Protein AF-A0AAV2JR61-F1 (afdb_monomer)

Sequence (163 aa):
MVVAVPLLNVYHDKQEVTSNFLGAMWLISITFLSIGYGDMVPHTYCGKGVCLLTGIMGAGCTALVVAVVARKLELTKAEKHVHNFMMDTQLCKRVKNTAANVLRETWLIYKHTKLVKKIDHAKVRKHQRKFLQAIHQLRSVKMEQRKLNDQANTLVDLAKVNR

Nearest PDB structures (foldseek):
  6cnn-assembly1_A  TM=8.689E-01  e=1.753E-10  Homo sapiens
  4j9y-assembly1_B  TM=9.094E-01  e=8.137E-08  Rattus norvegicus
  6czq-assembly1_B  TM=7.720E-01  e=1.632E-08  Rattus norvegicus
  5wbx-assembly1_B  TM=7.627E-01  e=1.632E-08  Homo sapiens
  4j9z-assembly1_B-2  TM=7.600E-01  e=2.582E-08  Rattus norvegicus

Secondary structure (DSSP, 8-state):
--SHHHHHHHHHHHHHHHHHHHHHHHHHHHHHTT----SS---SHHHHHHHHHHHHHHHHHHHHHHHHHHHHHS--HHHHHHHHHHHHHHHHHHHHHHHHHHHHHHHHHHHHHHSSSS--HHHHHHHHHHHHHHHHHHHHHHHHHHHHHHHHHHHHHHHHHT-

Radius of gyration: 35.96 Å; Cα contacts (8 Å, |Δi|>4): 63; chains: 1; bounding box: 64×69×100 Å

pLDDT: mean 80.26, std 12.27, range [42.25, 93.88]

Mean predicted aligned error: 13.97 Å

Foldseek 3Di:
DPVVVVVCVVVVVVVVVVVVVVVLVVLLVCLLCVNCPVPDDDPDPVSVVSSVVSNVVSVVVVVVVVVVVVVPVVDDVVRVVVVLVVVVVVLVVQLVVLVVQLVVLVVQLCCQPPVDPDHDPVSNVVSVVSNVVSVVSNVVSVVVVVVSVVVVVVVVVVVVVVD

Structure (mmCIF, N/CA/C/O backbone):
data_AF-A0AAV2JR61-F1
#
_entry.id   AF-A0AAV2JR61-F1
#
loop_
_atom_site.group_PDB
_atom_site.id
_atom_site.type_symbol
_atom_site.label_atom_id
_atom_site.label_alt_id
_atom_site.label_comp_id
_atom_site.label_asym_id
_atom_site.label_entity_id
_atom_site.label_seq_id
_atom_site.pdbx_PDB_ins_code
_atom_site.Cartn_x
_atom_site.Cartn_y
_atom_site.Cartn_z
_atom_site.occupancy
_atom_site.B_iso_or_equiv
_atom_site.auth_seq_id
_atom_site.auth_comp_id
_atom_site.auth_asym_id
_atom_site.auth_atom_id
_atom_site.pdbx_PDB_model_num
ATOM 1 N N . MET A 1 1 ? 36.387 -41.271 -51.126 1.00 42.25 1 MET A N 1
ATOM 2 C CA . MET A 1 1 ? 36.521 -40.423 -49.917 1.00 42.25 1 MET A CA 1
ATOM 3 C C . MET A 1 1 ? 36.672 -38.915 -50.191 1.00 42.25 1 MET A C 1
ATOM 5 O O . MET A 1 1 ? 36.751 -38.172 -49.229 1.00 42.25 1 MET A O 1
ATOM 9 N N . VAL A 1 2 ? 36.643 -38.422 -51.443 1.00 43.62 2 VAL A N 1
ATOM 10 C CA . VAL A 1 2 ? 36.913 -36.990 -51.752 1.00 43.62 2 VAL A CA 1
ATOM 11 C C . VAL A 1 2 ? 35.641 -36.143 -51.996 1.00 43.62 2 VAL A C 1
ATOM 13 O O . VAL A 1 2 ? 35.708 -34.923 -52.017 1.00 43.62 2 VAL A O 1
ATOM 16 N N . VAL A 1 3 ? 34.450 -36.751 -52.085 1.00 43.56 3 VAL A N 1
ATOM 17 C CA . VAL A 1 3 ? 33.181 -36.028 -52.365 1.00 43.56 3 VAL A CA 1
ATOM 18 C C . VAL A 1 3 ? 32.389 -35.661 -51.090 1.00 43.56 3 VAL A C 1
ATOM 20 O O . VAL A 1 3 ? 31.434 -34.897 -51.150 1.00 43.56 3 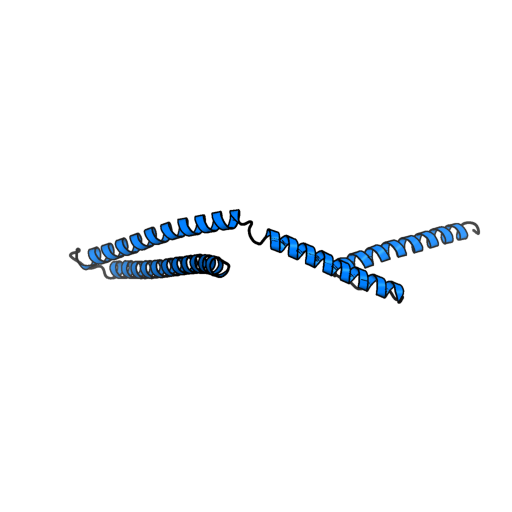VAL A O 1
ATOM 23 N N . ALA A 1 4 ? 32.799 -36.145 -49.909 1.00 48.53 4 ALA A N 1
ATOM 24 C CA . ALA A 1 4 ? 32.117 -35.852 -48.636 1.00 48.53 4 ALA A CA 1
ATOM 25 C C . ALA A 1 4 ? 32.578 -34.537 -47.968 1.00 48.53 4 ALA A C 1
ATOM 27 O O . ALA A 1 4 ? 31.842 -33.956 -47.175 1.00 48.53 4 ALA A O 1
ATOM 28 N N . VAL A 1 5 ? 33.775 -34.048 -48.307 1.00 51.66 5 VAL A N 1
ATOM 29 C CA . VAL A 1 5 ? 34.384 -32.846 -47.707 1.00 51.66 5 VAL A CA 1
ATOM 30 C C . VAL A 1 5 ? 33.695 -31.532 -48.135 1.00 51.66 5 VAL A C 1
ATOM 32 O O . VAL A 1 5 ? 33.464 -30.692 -47.268 1.00 51.66 5 VAL A O 1
ATOM 35 N N . PRO A 1 6 ? 33.278 -31.331 -49.406 1.00 55.50 6 PRO A N 1
ATOM 36 C CA . PRO A 1 6 ? 32.616 -30.087 -49.818 1.00 55.50 6 PRO A CA 1
ATOM 37 C C . PRO A 1 6 ? 31.212 -29.928 -49.223 1.00 55.50 6 PRO A C 1
ATOM 39 O O . PRO A 1 6 ? 30.819 -28.824 -48.859 1.00 55.50 6 PRO A O 1
ATOM 42 N N . LEU A 1 7 ? 30.461 -31.029 -49.090 1.00 55.72 7 LEU A N 1
ATOM 43 C CA . LEU A 1 7 ? 29.137 -31.015 -48.463 1.00 55.72 7 LEU A CA 1
ATOM 44 C C . LEU A 1 7 ? 29.245 -30.732 -46.965 1.00 55.72 7 LEU A C 1
ATOM 46 O O . LEU A 1 7 ? 28.483 -29.916 -46.460 1.00 55.72 7 LEU A O 1
ATOM 50 N N . LEU A 1 8 ? 30.222 -31.328 -46.272 1.00 55.34 8 LEU A N 1
ATOM 51 C CA . LEU A 1 8 ? 30.459 -31.025 -44.863 1.00 55.34 8 LEU A CA 1
ATOM 52 C C . LEU A 1 8 ? 30.823 -29.547 -44.670 1.00 55.34 8 LEU A C 1
ATOM 54 O O . LEU A 1 8 ? 30.218 -28.915 -43.820 1.00 55.34 8 LEU A O 1
ATOM 58 N N . ASN A 1 9 ? 31.700 -28.967 -45.501 1.00 53.69 9 ASN A N 1
ATOM 59 C CA . ASN A 1 9 ? 32.036 -27.538 -45.422 1.00 53.69 9 ASN A CA 1
ATOM 60 C C . ASN A 1 9 ? 30.826 -26.623 -45.662 1.00 53.69 9 ASN A C 1
ATOM 62 O O . ASN A 1 9 ? 30.656 -25.656 -44.936 1.00 53.69 9 ASN A O 1
ATOM 66 N N . VAL A 1 10 ? 29.959 -26.927 -46.635 1.00 58.06 10 VAL A N 1
ATOM 67 C CA . VAL A 1 10 ? 28.761 -26.110 -46.913 1.00 58.06 10 VAL A CA 1
ATOM 68 C C . VAL A 1 10 ? 27.698 -26.252 -45.816 1.00 58.06 10 VAL A C 1
ATOM 70 O O . VAL A 1 10 ? 27.011 -25.282 -45.496 1.00 58.06 10 VAL A O 1
ATOM 73 N N . TYR A 1 11 ? 27.542 -27.439 -45.220 1.00 54.59 11 TYR A N 1
ATOM 74 C CA . TYR A 1 11 ? 26.653 -27.633 -44.068 1.00 54.59 11 TYR A CA 1
ATOM 75 C C . TYR A 1 11 ? 27.218 -26.991 -42.792 1.00 54.59 11 TYR A C 1
ATOM 77 O O . TYR A 1 11 ? 26.455 -26.369 -42.058 1.00 54.59 11 TYR A O 1
ATOM 85 N N . HIS A 1 12 ? 28.531 -27.083 -42.557 1.00 58.09 12 HIS A N 1
ATOM 86 C CA . HIS A 1 12 ? 29.213 -26.451 -41.423 1.00 58.09 12 HIS A CA 1
ATOM 87 C C . HIS A 1 12 ? 29.120 -24.922 -41.509 1.00 58.09 12 HIS A C 1
ATOM 89 O O . HIS A 1 12 ? 28.749 -24.282 -40.533 1.00 58.09 12 HIS A O 1
ATOM 95 N N . ASP A 1 13 ? 29.318 -24.350 -42.700 1.00 58.47 13 ASP A N 1
ATOM 96 C CA . ASP A 1 13 ? 29.198 -22.910 -42.957 1.00 58.47 13 ASP A CA 1
ATOM 97 C C . ASP A 1 13 ? 27.754 -22.410 -42.747 1.00 58.47 13 ASP A C 1
ATOM 99 O O . ASP A 1 13 ? 27.509 -21.425 -42.050 1.00 58.47 13 ASP A O 1
ATOM 103 N N . LYS A 1 14 ? 26.742 -23.154 -43.226 1.00 56.47 14 LYS A N 1
ATOM 104 C CA . LYS A 1 14 ? 25.326 -22.825 -42.959 1.00 56.47 14 LYS A CA 1
ATOM 105 C C . LYS A 1 14 ? 24.946 -22.954 -41.483 1.00 56.47 14 LYS A C 1
ATOM 107 O O . LYS A 1 14 ? 24.125 -22.171 -40.994 1.00 56.47 14 LYS A O 1
ATOM 112 N N . GLN A 1 15 ? 25.505 -23.934 -40.780 1.00 59.00 15 GLN A N 1
ATOM 113 C CA . GLN A 1 15 ? 25.235 -24.166 -39.364 1.00 59.00 15 GLN A CA 1
ATOM 114 C C . GLN A 1 15 ? 25.909 -23.107 -38.482 1.00 59.00 15 GLN A C 1
ATOM 116 O O . GLN A 1 15 ? 25.273 -22.616 -37.550 1.00 59.00 15 GLN A O 1
ATOM 121 N N . GLU A 1 16 ? 27.121 -22.668 -38.823 1.00 60.91 16 GLU A N 1
ATOM 122 C CA . GLU A 1 16 ? 27.801 -21.536 -38.182 1.00 60.91 16 GLU A CA 1
ATOM 123 C C . GLU A 1 16 ? 27.036 -20.224 -38.388 1.00 60.91 16 GLU A C 1
ATOM 125 O O . GLU A 1 16 ? 26.767 -19.510 -37.421 1.00 60.91 16 GLU A O 1
ATOM 130 N N . VAL A 1 17 ? 26.586 -19.929 -39.613 1.00 61.50 17 VAL A N 1
ATOM 131 C CA . VAL A 1 17 ? 25.793 -18.720 -39.905 1.00 61.50 17 VAL A CA 1
ATOM 132 C C . VAL A 1 17 ? 24.461 -18.722 -39.143 1.00 61.50 17 VAL A C 1
ATOM 134 O O . VAL A 1 17 ? 24.078 -17.708 -38.555 1.00 61.50 17 VAL A O 1
ATOM 137 N N . THR A 1 18 ? 23.772 -19.866 -39.092 1.00 63.50 18 THR A N 1
ATOM 138 C CA . THR A 1 18 ? 22.499 -20.004 -38.363 1.00 63.50 18 THR A CA 1
ATOM 139 C C . THR A 1 18 ? 22.703 -19.889 -36.848 1.00 63.50 18 THR A C 1
ATOM 141 O O . THR A 1 18 ? 21.927 -19.214 -36.172 1.00 63.50 18 THR A O 1
ATOM 144 N N . SER A 1 19 ? 23.776 -20.482 -36.315 1.00 68.56 19 SER A N 1
ATOM 145 C CA . SER A 1 19 ? 24.153 -20.388 -34.899 1.00 68.56 19 SER A CA 1
ATOM 146 C C . SER A 1 19 ? 24.511 -18.954 -34.495 1.00 68.56 19 SER A C 1
ATOM 148 O O . SER A 1 19 ? 24.098 -18.490 -33.435 1.00 68.56 19 SER A O 1
ATOM 150 N N . ASN A 1 20 ? 25.212 -18.216 -35.359 1.00 74.25 20 ASN A N 1
ATOM 151 C CA . ASN A 1 20 ? 25.571 -16.818 -35.121 1.00 74.25 20 ASN A CA 1
ATOM 152 C C . ASN A 1 20 ? 24.341 -15.894 -35.117 1.00 74.25 20 ASN A C 1
ATOM 154 O O . ASN A 1 20 ? 24.242 -15.002 -34.274 1.00 74.25 20 ASN A O 1
ATOM 158 N N . PHE A 1 21 ? 23.372 -16.120 -36.012 1.00 77.69 21 PHE A N 1
ATOM 159 C CA . PHE A 1 21 ? 22.120 -15.356 -36.042 1.00 77.69 21 PHE A CA 1
ATOM 160 C C . PHE A 1 21 ? 21.218 -15.660 -34.834 1.00 77.69 21 PHE A C 1
ATOM 162 O O . PHE A 1 21 ? 20.710 -14.738 -34.194 1.00 77.69 21 PHE A O 1
ATOM 169 N N . LEU A 1 22 ? 21.058 -16.939 -34.477 1.00 81.19 22 LEU A N 1
ATOM 170 C CA . LEU A 1 22 ? 20.316 -17.357 -33.280 1.00 81.19 22 LEU A CA 1
ATOM 171 C C . LEU A 1 22 ? 20.968 -16.823 -31.996 1.00 81.19 22 LEU A C 1
ATOM 173 O O . LEU A 1 22 ? 20.262 -16.329 -31.1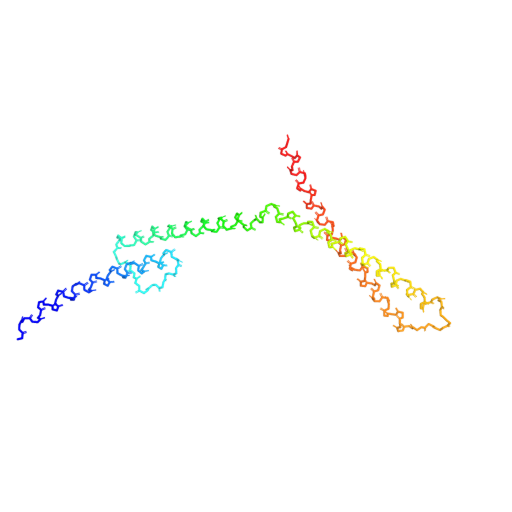19 1.00 81.19 22 LEU A O 1
ATOM 177 N N . GLY A 1 23 ? 22.302 -16.845 -31.913 1.00 80.56 23 GLY A N 1
ATOM 178 C CA . GLY A 1 23 ? 23.064 -16.259 -30.809 1.00 80.56 23 GLY A CA 1
ATOM 179 C C . GLY A 1 23 ? 22.897 -14.741 -30.709 1.00 80.56 23 GLY A C 1
ATOM 180 O O . GLY A 1 23 ? 22.733 -14.207 -29.615 1.00 80.56 23 GLY A O 1
ATOM 181 N N . ALA A 1 24 ? 22.837 -14.034 -31.842 1.00 80.38 24 ALA A N 1
ATOM 182 C CA . ALA A 1 24 ? 22.547 -12.601 -31.862 1.00 80.38 24 ALA A CA 1
ATOM 183 C C . ALA A 1 24 ? 21.109 -12.289 -31.403 1.00 80.38 24 ALA A C 1
ATOM 185 O O . ALA A 1 24 ? 20.911 -11.370 -30.611 1.00 80.38 24 ALA A O 1
ATOM 186 N N . MET A 1 25 ? 20.108 -13.065 -31.838 1.00 82.12 25 MET A N 1
ATOM 187 C CA . MET A 1 25 ? 18.724 -12.914 -31.362 1.00 82.12 25 MET A CA 1
ATOM 188 C C . MET A 1 25 ? 18.593 -13.206 -29.861 1.00 82.12 25 MET A C 1
ATOM 190 O O . MET A 1 25 ? 17.883 -12.485 -29.154 1.00 82.12 25 MET A O 1
ATOM 194 N N . TRP A 1 26 ? 19.307 -14.221 -29.363 1.00 84.56 26 TRP A N 1
ATOM 195 C CA . TRP A 1 26 ? 19.398 -14.536 -27.937 1.00 84.56 26 TRP A CA 1
ATOM 196 C C . TRP A 1 26 ? 20.006 -13.371 -27.148 1.00 84.56 26 TRP A C 1
ATOM 198 O O . TRP A 1 26 ? 19.373 -12.865 -26.220 1.00 84.56 26 TRP A O 1
ATOM 208 N N . LEU A 1 27 ? 21.168 -12.870 -27.583 1.00 82.06 27 LEU A N 1
ATOM 209 C CA . LEU A 1 27 ? 21.871 -11.737 -26.976 1.00 82.06 27 LEU A CA 1
ATOM 210 C C . LEU A 1 27 ? 21.002 -10.466 -26.925 1.00 82.06 27 LEU A C 1
ATOM 212 O O . LEU A 1 27 ? 20.932 -9.794 -25.894 1.00 82.06 27 LEU A O 1
ATOM 216 N N . ILE A 1 28 ? 20.310 -10.139 -28.019 1.00 84.44 28 ILE A N 1
ATOM 217 C CA . ILE A 1 28 ? 19.398 -8.986 -28.099 1.00 84.44 28 ILE A CA 1
ATOM 218 C C . ILE A 1 28 ? 18.222 -9.164 -27.130 1.00 84.44 28 ILE A C 1
ATOM 220 O O . ILE A 1 28 ? 17.873 -8.218 -26.427 1.00 84.44 28 ILE A O 1
ATOM 224 N N . SER A 1 29 ? 17.653 -10.368 -27.026 1.00 82.44 29 SER A N 1
ATOM 225 C CA . SER A 1 29 ? 16.522 -10.654 -26.131 1.00 82.44 29 SER A CA 1
ATOM 226 C C . SER A 1 29 ? 16.899 -10.522 -24.650 1.00 82.44 29 SER A C 1
ATOM 228 O O . SER A 1 29 ? 16.191 -9.855 -23.894 1.00 82.44 29 SER A O 1
ATOM 230 N N . ILE A 1 30 ? 18.040 -11.085 -24.226 1.00 84.75 30 ILE A N 1
ATOM 231 C CA . ILE A 1 30 ? 18.513 -10.980 -22.830 1.00 84.75 30 ILE A CA 1
ATOM 232 C C . ILE A 1 30 ? 18.937 -9.553 -22.461 1.00 84.75 30 ILE A C 1
ATOM 234 O O . ILE A 1 30 ? 18.791 -9.149 -21.307 1.00 84.75 30 ILE A O 1
ATOM 238 N N . THR A 1 31 ? 19.435 -8.787 -23.437 1.00 84.81 31 THR A N 1
ATOM 239 C CA . THR A 1 31 ? 19.821 -7.379 -23.263 1.00 84.81 31 THR A CA 1
ATOM 240 C C . THR A 1 31 ? 18.588 -6.482 -23.189 1.00 84.81 31 THR A C 1
ATOM 242 O O . THR A 1 31 ? 18.516 -5.611 -22.327 1.00 84.81 31 THR A O 1
ATOM 245 N N . PHE A 1 32 ? 17.581 -6.728 -24.032 1.00 84.12 32 PHE A N 1
ATOM 246 C CA . PHE A 1 32 ? 16.297 -6.028 -23.989 1.00 84.12 32 PHE A CA 1
ATOM 247 C C . PHE A 1 32 ? 15.569 -6.254 -22.656 1.00 84.12 32 PHE A C 1
ATOM 249 O O . PHE A 1 32 ? 15.006 -5.320 -22.089 1.00 84.12 32 PHE A O 1
ATOM 256 N N . LEU A 1 33 ? 15.639 -7.475 -22.117 1.00 83.62 33 LEU A N 1
ATOM 257 C CA . LEU A 1 33 ? 15.061 -7.832 -20.820 1.00 83.62 33 LEU A CA 1
ATOM 258 C C . LEU A 1 33 ? 15.936 -7.403 -19.622 1.00 83.62 33 LEU A C 1
ATOM 260 O O . LEU A 1 33 ? 15.554 -7.623 -18.477 1.00 83.62 33 LEU A O 1
ATOM 264 N N . SER A 1 34 ? 17.092 -6.771 -19.869 1.00 84.88 34 SER A N 1
ATOM 265 C CA . SER A 1 34 ? 18.077 -6.363 -18.853 1.00 84.88 34 SER A CA 1
ATOM 266 C C . SER A 1 34 ? 18.557 -7.502 -17.928 1.00 84.88 34 SER A C 1
ATOM 268 O O . SER A 1 34 ? 18.878 -7.246 -16.771 1.00 84.88 34 SER A O 1
ATOM 270 N N . ILE A 1 35 ? 18.611 -8.757 -18.406 1.00 88.44 35 ILE A N 1
ATOM 271 C CA . ILE A 1 35 ? 19.104 -9.908 -17.617 1.00 88.44 35 ILE A CA 1
ATOM 272 C C . ILE A 1 35 ? 20.633 -9.998 -17.674 1.00 88.44 35 ILE A C 1
ATOM 274 O O . ILE A 1 35 ? 21.285 -10.045 -16.637 1.00 88.44 35 ILE A O 1
ATOM 278 N N . GLY A 1 36 ? 21.194 -10.036 -18.890 1.00 82.12 36 GLY A N 1
ATOM 279 C CA . GLY A 1 36 ? 22.642 -10.038 -19.132 1.00 82.12 36 GLY A CA 1
ATOM 280 C C . GLY A 1 36 ? 23.421 -11.201 -18.496 1.00 82.12 36 GLY A C 1
ATOM 281 O O . GLY A 1 36 ? 24.297 -10.957 -17.674 1.00 82.12 36 GLY A O 1
ATOM 282 N N . TYR A 1 37 ? 23.159 -12.451 -18.901 1.00 81.25 37 TYR A N 1
ATOM 283 C CA . TYR A 1 37 ? 23.879 -13.633 -18.387 1.00 81.25 37 TYR A CA 1
ATOM 284 C C . TYR A 1 37 ? 25.399 -13.609 -18.635 1.00 81.25 37 TYR A C 1
ATOM 286 O O . TYR A 1 37 ? 26.152 -14.166 -17.840 1.00 81.25 37 TYR A O 1
ATOM 294 N N . GLY A 1 38 ? 25.852 -12.958 -19.713 1.00 77.12 38 GLY A N 1
ATOM 295 C CA . GLY A 1 38 ? 27.277 -12.823 -20.043 1.00 77.12 38 GLY A CA 1
ATOM 296 C C . GLY A 1 38 ? 27.903 -14.057 -20.709 1.00 77.12 38 GLY A C 1
ATOM 297 O O . GLY A 1 38 ? 29.120 -14.126 -20.836 1.00 77.12 38 GLY A O 1
ATOM 298 N N . ASP A 1 39 ? 27.080 -15.007 -21.149 1.00 73.50 39 ASP A N 1
ATOM 299 C CA . ASP A 1 39 ? 27.440 -16.216 -21.899 1.00 73.50 39 ASP A CA 1
ATOM 300 C C . ASP A 1 39 ? 27.923 -15.919 -23.331 1.00 73.50 39 ASP A C 1
ATOM 302 O O . ASP A 1 39 ? 28.794 -16.610 -23.856 1.00 73.50 39 ASP A O 1
ATOM 306 N N . MET A 1 40 ? 27.406 -14.852 -23.944 1.00 65.56 40 MET A N 1
ATOM 307 C CA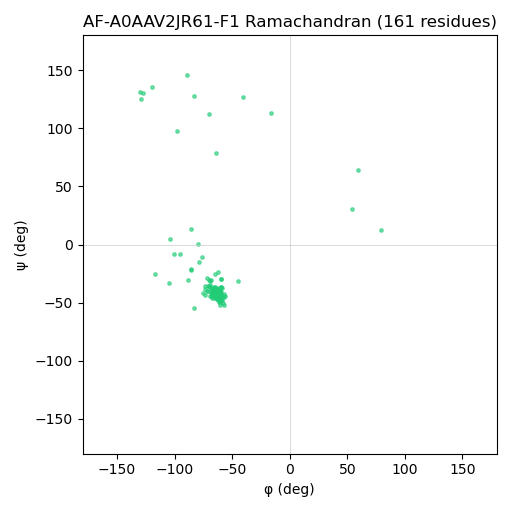 . MET A 1 40 ? 27.869 -14.310 -25.224 1.00 65.56 40 MET A CA 1
ATOM 308 C C . MET A 1 40 ? 28.101 -12.800 -25.104 1.00 65.56 40 MET A C 1
ATOM 310 O O . MET A 1 40 ? 27.235 -12.068 -24.629 1.00 65.56 40 MET A O 1
ATOM 314 N N . VAL A 1 41 ? 29.260 -12.311 -25.559 1.00 72.31 41 VAL A N 1
ATOM 315 C CA . VAL A 1 41 ? 29.626 -10.883 -25.507 1.00 72.31 41 VAL A CA 1
ATOM 316 C C . VAL A 1 41 ? 30.050 -10.406 -26.899 1.00 72.31 41 VAL A C 1
ATOM 318 O O . VAL A 1 41 ? 30.893 -11.043 -27.534 1.00 72.31 41 VAL A O 1
ATOM 321 N N . PRO A 1 42 ? 29.520 -9.275 -27.406 1.00 74.75 42 PRO A N 1
ATOM 322 C CA . PRO A 1 42 ? 29.959 -8.740 -28.685 1.00 74.75 42 PRO A CA 1
ATOM 323 C C . PRO A 1 42 ? 31.383 -8.185 -28.550 1.00 74.75 42 PRO A C 1
ATOM 325 O O . PRO A 1 42 ? 31.628 -7.166 -27.901 1.00 74.75 42 PRO A O 1
ATOM 328 N N . HIS A 1 43 ? 32.342 -8.840 -29.200 1.00 73.94 43 HIS A N 1
ATOM 329 C CA . HIS A 1 43 ? 33.732 -8.376 -29.230 1.00 73.94 43 HIS A CA 1
ATOM 330 C C . HIS A 1 43 ? 33.960 -7.235 -30.239 1.00 73.94 43 HIS A C 1
ATOM 332 O O . HIS A 1 43 ? 34.957 -6.520 -30.145 1.00 73.94 43 HIS A O 1
ATOM 338 N N . THR A 1 44 ? 33.016 -7.001 -31.159 1.00 81.88 44 THR A N 1
ATOM 339 C CA . THR A 1 44 ? 33.086 -5.940 -32.174 1.00 81.88 44 THR A CA 1
ATOM 340 C C . THR A 1 44 ? 32.484 -4.621 -31.681 1.00 81.88 44 THR A C 1
ATOM 342 O O . THR A 1 44 ? 31.491 -4.597 -30.953 1.00 81.88 44 THR A O 1
ATOM 345 N N . TYR A 1 45 ? 33.050 -3.491 -32.119 1.00 76.94 45 TYR A N 1
ATOM 346 C CA . TYR A 1 45 ? 32.543 -2.154 -31.773 1.00 76.94 45 TYR A CA 1
ATOM 347 C C . TYR A 1 45 ? 31.094 -1.925 -32.239 1.00 76.94 45 TYR A C 1
ATOM 349 O O . TYR A 1 45 ? 30.306 -1.324 -31.512 1.00 76.94 45 TYR A O 1
ATOM 357 N N . CYS A 1 46 ? 30.715 -2.463 -33.404 1.00 77.88 46 CYS A N 1
ATOM 358 C CA . CYS A 1 46 ? 29.341 -2.392 -33.911 1.00 77.88 46 CYS A CA 1
ATOM 359 C C . CYS A 1 46 ? 28.359 -3.179 -33.021 1.00 77.88 46 CYS A C 1
ATOM 361 O O . CYS A 1 46 ? 27.318 -2.645 -32.642 1.00 77.88 46 CYS A O 1
ATOM 363 N N . GLY A 1 47 ? 28.716 -4.399 -32.597 1.00 79.75 47 GLY A N 1
ATOM 364 C CA . GLY A 1 47 ? 27.867 -5.212 -31.718 1.00 79.75 47 GLY A CA 1
ATOM 365 C C . GLY A 1 47 ? 27.677 -4.596 -30.329 1.00 79.75 47 GLY A C 1
ATOM 366 O O . GLY A 1 47 ? 26.574 -4.631 -29.784 1.00 79.75 47 GLY A O 1
ATOM 367 N N . LYS A 1 48 ? 28.720 -3.950 -29.787 1.00 82.56 48 LYS A N 1
ATOM 368 C CA . LYS A 1 48 ? 28.624 -3.175 -28.538 1.00 82.56 48 LYS A CA 1
ATOM 369 C C . LYS A 1 48 ? 27.640 -2.008 -28.670 1.00 82.56 48 LYS A C 1
ATOM 371 O O . LYS A 1 48 ? 26.814 -1.815 -27.783 1.00 82.56 48 LYS A O 1
ATOM 376 N N . GLY A 1 49 ? 27.680 -1.279 -29.788 1.00 83.81 49 GLY A N 1
ATOM 377 C CA . GLY A 1 49 ? 26.729 -0.200 -30.078 1.00 83.81 49 GLY A CA 1
ATOM 378 C C . GLY A 1 49 ? 25.278 -0.687 -30.160 1.00 83.81 49 GLY A C 1
ATOM 379 O O . GLY A 1 49 ? 24.396 -0.101 -29.536 1.00 83.81 49 GLY A O 1
ATOM 380 N N . VAL A 1 50 ? 25.032 -1.798 -30.860 1.00 84.81 50 VAL A N 1
ATOM 381 C CA . VAL A 1 50 ? 23.688 -2.391 -30.985 1.00 84.81 50 VAL A CA 1
ATOM 382 C C . VAL A 1 50 ? 23.143 -2.855 -29.630 1.00 84.81 50 VAL A C 1
ATOM 384 O O . VAL A 1 50 ? 21.974 -2.607 -29.33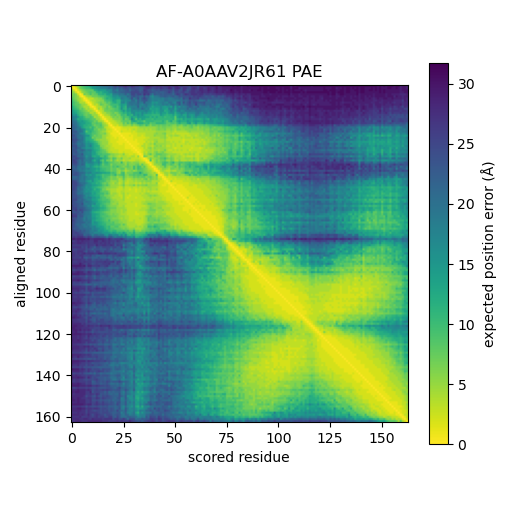0 1.00 84.81 50 VAL A O 1
ATOM 387 N N . CYS A 1 51 ? 23.975 -3.461 -28.777 1.00 84.19 51 CYS A N 1
ATOM 388 C CA . CYS A 1 51 ? 23.557 -3.870 -27.431 1.00 84.19 51 CYS A CA 1
ATOM 389 C C . CYS A 1 51 ? 23.185 -2.668 -26.553 1.00 84.19 51 CYS A C 1
ATOM 391 O O . CYS A 1 51 ? 22.167 -2.710 -25.864 1.00 84.19 51 CYS A O 1
ATOM 393 N N . LEU A 1 52 ? 23.952 -1.573 -26.621 1.00 84.62 52 LEU A N 1
ATOM 394 C CA . LEU A 1 52 ? 23.642 -0.342 -25.887 1.00 84.62 52 LEU A CA 1
ATOM 395 C C . LEU A 1 52 ? 22.299 0.262 -26.320 1.00 84.62 52 LEU A C 1
ATOM 397 O O . LEU A 1 52 ? 21.467 0.576 -25.472 1.00 84.62 52 LEU A O 1
ATOM 401 N N . LEU A 1 53 ? 22.058 0.380 -27.629 1.00 86.00 53 LEU A N 1
ATOM 402 C CA . LEU A 1 53 ? 20.793 0.910 -28.155 1.00 86.00 53 LEU A CA 1
ATOM 403 C C . LEU A 1 53 ? 19.600 0.021 -27.776 1.00 86.00 53 LEU A C 1
ATOM 405 O O . LEU A 1 53 ? 18.560 0.527 -27.352 1.00 86.00 53 LEU A O 1
ATOM 409 N N . THR A 1 54 ? 19.773 -1.300 -27.863 1.00 87.25 54 THR A N 1
ATOM 410 C CA . THR A 1 54 ? 18.753 -2.283 -27.469 1.00 87.25 54 THR A CA 1
ATOM 411 C C . THR A 1 54 ? 18.424 -2.180 -25.980 1.00 87.25 54 THR A C 1
ATOM 413 O O . THR A 1 54 ? 17.251 -2.204 -25.612 1.00 87.25 54 THR A O 1
ATOM 416 N N . GLY A 1 55 ? 19.435 -2.012 -25.122 1.00 88.94 55 GLY A N 1
ATOM 417 C CA . GLY A 1 55 ? 19.243 -1.818 -23.684 1.00 88.94 55 GLY A CA 1
ATOM 418 C C . GLY A 1 55 ? 18.479 -0.531 -23.359 1.00 88.94 55 GLY A C 1
ATOM 419 O O . GLY A 1 55 ? 17.550 -0.557 -22.554 1.00 88.94 55 GLY A O 1
ATOM 420 N N . ILE A 1 56 ? 18.794 0.584 -24.033 1.00 90.44 56 ILE A N 1
ATOM 421 C CA . ILE A 1 56 ? 18.063 1.855 -23.870 1.00 90.44 56 ILE A CA 1
ATOM 422 C C . ILE A 1 56 ? 16.596 1.697 -24.292 1.00 90.44 56 ILE A C 1
ATOM 424 O O . ILE A 1 56 ? 15.697 2.145 -23.577 1.00 90.44 56 ILE A O 1
ATOM 428 N N . MET A 1 57 ? 16.335 1.029 -25.421 1.00 91.31 57 MET A N 1
ATOM 429 C CA . MET A 1 57 ? 14.970 0.729 -25.860 1.00 91.31 57 MET A CA 1
ATOM 430 C C . MET A 1 57 ? 14.230 -0.172 -24.863 1.00 91.31 57 MET A C 1
ATOM 432 O O . MET A 1 57 ? 13.091 0.135 -24.520 1.00 91.31 57 MET A O 1
ATOM 436 N N . GLY A 1 58 ? 14.864 -1.234 -24.355 1.00 89.44 58 GLY A N 1
ATOM 437 C CA . GLY A 1 58 ? 14.272 -2.143 -23.364 1.00 89.44 58 GLY A CA 1
ATOM 438 C C . GLY A 1 58 ? 13.915 -1.445 -22.050 1.00 89.44 58 GLY A C 1
ATOM 439 O O . GLY A 1 58 ? 12.804 -1.604 -21.530 1.00 89.44 58 GLY A O 1
ATOM 440 N N . ALA A 1 59 ? 14.807 -0.581 -21.560 1.00 90.25 59 ALA A N 1
ATOM 441 C CA . ALA A 1 59 ? 14.546 0.270 -20.404 1.00 90.25 59 ALA A CA 1
ATOM 442 C C . ALA A 1 59 ? 13.382 1.242 -20.666 1.00 90.25 59 ALA A C 1
ATOM 444 O O . ALA A 1 59 ? 12.483 1.365 -19.832 1.00 90.25 59 ALA A O 1
ATOM 445 N N . GLY A 1 60 ? 13.346 1.877 -21.843 1.00 92.31 60 GLY A N 1
ATOM 446 C CA . GLY A 1 60 ? 12.256 2.761 -22.260 1.00 92.31 60 GLY A CA 1
ATOM 447 C C . GLY A 1 60 ? 10.903 2.047 -22.341 1.00 92.31 60 GLY A C 1
ATOM 448 O O . GLY A 1 60 ? 9.913 2.537 -21.801 1.00 92.31 60 GLY A O 1
ATOM 449 N N . CYS A 1 61 ? 10.855 0.857 -22.944 1.00 90.56 61 CYS A N 1
ATOM 450 C CA . CYS A 1 61 ? 9.652 0.027 -23.009 1.00 90.56 61 CYS A CA 1
ATOM 451 C C . CYS A 1 61 ? 9.153 -0.352 -21.610 1.00 90.56 61 CYS A C 1
ATOM 453 O O . CYS A 1 61 ? 7.966 -0.205 -21.320 1.00 90.56 61 CYS A O 1
ATOM 455 N N . THR A 1 62 ? 10.055 -0.777 -20.723 1.00 91.81 62 THR A N 1
ATOM 456 C CA . THR A 1 62 ? 9.706 -1.133 -19.341 1.00 91.81 62 THR A CA 1
ATOM 457 C C . THR A 1 62 ? 9.181 0.080 -18.575 1.00 91.81 62 THR A C 1
ATOM 459 O O . THR A 1 62 ? 8.154 -0.014 -17.907 1.00 91.81 62 THR A O 1
ATOM 462 N N . ALA A 1 63 ? 9.817 1.245 -18.727 1.00 92.94 63 ALA A N 1
ATOM 463 C CA . ALA A 1 63 ? 9.365 2.490 -18.113 1.00 92.94 63 ALA A CA 1
ATOM 464 C C . ALA A 1 63 ? 7.967 2.902 -18.601 1.00 92.94 63 ALA A C 1
ATOM 466 O O . ALA A 1 63 ? 7.128 3.298 -17.792 1.00 92.94 63 ALA A O 1
ATOM 467 N N . LEU A 1 64 ? 7.682 2.760 -19.900 1.00 92.50 64 LEU A N 1
ATOM 468 C CA . LEU A 1 64 ? 6.352 3.016 -20.456 1.00 92.50 64 LEU A CA 1
ATOM 469 C C . LEU A 1 64 ? 5.307 2.043 -19.904 1.00 92.50 64 LEU A C 1
ATOM 471 O O . LEU A 1 64 ? 4.225 2.479 -19.514 1.00 92.50 64 LEU A O 1
ATOM 475 N N . VAL A 1 65 ? 5.626 0.748 -19.818 1.00 91.94 65 VAL A N 1
ATOM 476 C CA . VAL A 1 65 ? 4.731 -0.256 -19.224 1.00 91.94 65 VAL A CA 1
ATOM 477 C C . VAL A 1 65 ? 4.445 0.084 -17.765 1.00 91.94 65 VAL A C 1
ATOM 479 O O . VAL A 1 65 ? 3.280 0.153 -17.385 1.00 91.94 65 VAL A O 1
ATOM 482 N N . VAL A 1 66 ? 5.473 0.375 -16.963 1.00 91.12 66 VAL A N 1
ATOM 483 C CA . VAL A 1 66 ? 5.310 0.779 -15.558 1.00 91.12 66 VAL A CA 1
ATOM 484 C C . VAL A 1 66 ? 4.491 2.064 -15.448 1.00 91.12 66 VAL A C 1
ATOM 486 O O . VAL A 1 66 ? 3.610 2.136 -14.601 1.00 91.12 66 VAL A O 1
ATOM 489 N N . ALA A 1 67 ? 4.702 3.053 -16.320 1.00 90.56 67 ALA A N 1
ATOM 490 C CA . ALA A 1 67 ? 3.926 4.291 -16.325 1.00 90.56 67 ALA A CA 1
ATOM 491 C C . ALA A 1 67 ? 2.448 4.059 -16.682 1.00 90.56 67 ALA A C 1
ATOM 493 O O . ALA A 1 67 ? 1.562 4.651 -16.067 1.00 90.56 67 ALA A O 1
ATOM 494 N N . VAL A 1 68 ? 2.152 3.196 -17.657 1.00 89.75 68 VAL A N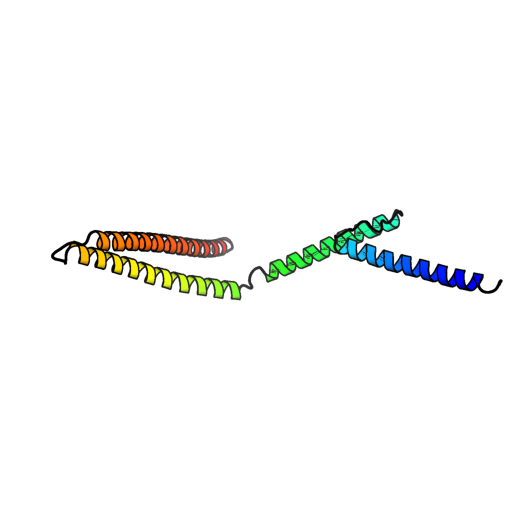 1
ATOM 495 C CA . VAL A 1 68 ? 0.772 2.836 -18.021 1.00 89.75 68 VAL A CA 1
ATOM 496 C C . VAL A 1 68 ? 0.114 2.033 -16.906 1.00 89.75 68 VAL A C 1
ATOM 498 O O . VAL A 1 68 ? -1.020 2.326 -16.534 1.00 89.75 68 VAL A O 1
ATOM 501 N N . VAL A 1 69 ? 0.828 1.060 -16.342 1.00 85.94 69 VAL A N 1
ATOM 502 C CA . VAL A 1 69 ? 0.363 0.270 -15.201 1.00 85.94 69 VAL A CA 1
ATOM 503 C C . VAL A 1 69 ? 0.114 1.181 -14.004 1.00 85.94 69 VAL A C 1
ATOM 505 O O . VAL A 1 69 ? -0.957 1.096 -13.428 1.00 85.94 69 VAL A O 1
ATOM 508 N N . ALA A 1 70 ? 1.003 2.123 -13.688 1.00 82.81 70 ALA A N 1
ATOM 509 C CA . ALA A 1 70 ? 0.792 3.116 -12.637 1.00 82.81 70 ALA A CA 1
ATOM 510 C C . ALA A 1 70 ? -0.463 3.961 -12.900 1.00 82.81 70 ALA A C 1
ATOM 512 O O . ALA A 1 70 ? -1.287 4.103 -12.009 1.00 82.81 70 ALA A O 1
ATOM 513 N N . ARG A 1 71 ? -0.697 4.417 -14.138 1.00 79.19 71 ARG A N 1
ATOM 514 C CA . ARG A 1 71 ? -1.931 5.139 -14.515 1.00 79.19 71 ARG A CA 1
ATOM 515 C C . ARG A 1 71 ? -3.202 4.285 -14.422 1.00 79.19 71 ARG A C 1
ATOM 517 O O . ARG A 1 71 ? -4.290 4.839 -14.306 1.00 79.19 71 ARG A O 1
ATOM 524 N N . LYS A 1 72 ? -3.093 2.957 -14.536 1.00 70.75 72 LYS A N 1
ATOM 525 C CA . LYS A 1 72 ? -4.210 2.009 -14.367 1.00 70.75 72 LYS A CA 1
ATOM 526 C C . LYS A 1 72 ? -4.390 1.564 -12.907 1.00 70.75 72 LYS A C 1
ATOM 528 O O . LYS A 1 72 ? -5.514 1.282 -12.513 1.00 70.75 72 LYS A O 1
ATOM 533 N N . LEU A 1 73 ? -3.307 1.511 -12.127 1.00 66.06 73 LEU A N 1
ATOM 534 C CA . LEU A 1 73 ? -3.262 1.155 -10.702 1.00 66.06 73 LEU A CA 1
ATOM 535 C C . LEU A 1 73 ? -3.534 2.343 -9.779 1.00 66.06 73 LEU A C 1
ATOM 537 O O . LEU A 1 73 ? -3.927 2.143 -8.632 1.00 66.06 73 LEU A O 1
ATOM 541 N N . GLU A 1 74 ? -3.363 3.575 -10.255 1.00 62.19 74 GLU A N 1
ATOM 542 C CA . GLU A 1 74 ? -4.015 4.754 -9.699 1.00 62.19 74 GLU A CA 1
ATOM 543 C C . GLU A 1 74 ? -5.522 4.579 -9.909 1.00 62.19 74 GLU A C 1
ATOM 545 O O . GLU A 1 74 ? -6.084 5.097 -10.870 1.00 62.19 74 GLU A O 1
ATOM 550 N N . LEU A 1 75 ? -6.125 3.761 -9.031 1.00 53.16 75 LEU A N 1
ATOM 551 C CA . LEU A 1 75 ? -7.532 3.368 -8.959 1.00 53.16 75 LEU A CA 1
ATOM 552 C C . LEU A 1 75 ? -8.411 4.294 -9.792 1.00 53.16 75 LEU A C 1
ATOM 554 O O . LEU A 1 75 ? -8.580 5.473 -9.450 1.00 53.16 75 LEU A O 1
ATOM 558 N N . THR A 1 76 ? -8.989 3.744 -10.858 1.00 61.16 76 THR A N 1
ATOM 559 C CA . THR A 1 76 ? -9.976 4.416 -11.701 1.00 61.16 76 THR A CA 1
ATOM 560 C C . THR A 1 76 ? -10.925 5.202 -10.794 1.00 61.16 76 THR A C 1
ATOM 562 O O . THR A 1 76 ? -11.443 4.642 -9.831 1.00 61.16 76 THR A O 1
ATOM 565 N N . LYS A 1 77 ? -11.130 6.508 -11.032 1.00 59.22 77 LYS A N 1
ATOM 566 C CA . LYS A 1 77 ? -11.811 7.432 -10.087 1.00 59.22 77 LYS A CA 1
ATOM 567 C C . LYS A 1 77 ? -13.105 6.870 -9.459 1.00 59.22 77 LYS A C 1
ATOM 569 O O . LYS A 1 77 ? -13.416 7.189 -8.313 1.00 59.22 77 LYS A O 1
ATOM 574 N N . ALA A 1 78 ? -13.827 6.019 -10.190 1.00 59.19 78 ALA A N 1
ATOM 575 C CA . ALA A 1 78 ? -15.012 5.301 -9.730 1.00 59.19 78 ALA A CA 1
ATOM 576 C C . ALA A 1 78 ? -14.733 4.257 -8.623 1.00 59.19 78 ALA A C 1
ATOM 578 O O . ALA A 1 78 ? -15.453 4.222 -7.629 1.00 59.19 78 ALA A O 1
ATOM 579 N N . GLU A 1 79 ? -13.674 3.452 -8.731 1.00 61.78 79 GLU A N 1
ATOM 580 C CA . GLU A 1 79 ? -13.293 2.448 -7.723 1.00 61.78 79 GLU A CA 1
ATOM 581 C C . GLU A 1 79 ? -12.864 3.113 -6.416 1.00 61.78 79 GLU A C 1
ATOM 583 O O . GLU A 1 79 ? -13.261 2.684 -5.334 1.00 61.78 79 GLU A O 1
ATOM 588 N N . LYS A 1 80 ? -12.126 4.228 -6.507 1.00 69.38 80 LYS A N 1
ATOM 589 C CA . LYS A 1 80 ? -11.754 5.038 -5.340 1.00 69.38 80 LYS A CA 1
ATOM 590 C C . LYS A 1 80 ? -12.984 5.606 -4.626 1.00 69.38 80 LYS A C 1
ATOM 592 O O . LYS A 1 80 ? -13.007 5.648 -3.398 1.00 69.38 80 LYS A O 1
ATOM 597 N N . HIS A 1 81 ? -14.012 6.008 -5.375 1.00 69.75 81 HIS A N 1
ATOM 598 C CA . HIS A 1 81 ? -15.268 6.498 -4.805 1.00 69.75 81 HIS A CA 1
ATOM 599 C C . HIS A 1 81 ? -16.036 5.388 -4.076 1.00 69.75 81 HIS A C 1
ATOM 601 O O . HIS A 1 81 ? -16.447 5.580 -2.933 1.00 69.75 81 HIS A O 1
ATOM 607 N N . VAL A 1 82 ? -16.163 4.207 -4.690 1.00 67.88 82 VAL A N 1
ATOM 608 C CA . VAL A 1 82 ? -16.818 3.048 -4.062 1.00 67.88 82 VAL A CA 1
ATOM 609 C C . VAL A 1 82 ? -16.042 2.574 -2.831 1.00 67.88 82 VAL A C 1
ATOM 611 O O . VAL A 1 82 ? -16.646 2.291 -1.797 1.00 67.88 82 VAL A O 1
ATOM 614 N N . HIS A 1 83 ? -14.708 2.543 -2.896 1.00 67.00 83 HIS A N 1
ATOM 615 C CA . HIS A 1 83 ? -13.865 2.168 -1.763 1.00 67.00 83 HIS A CA 1
ATOM 616 C C . HIS A 1 83 ? -13.983 3.165 -0.602 1.00 67.00 83 HIS A C 1
ATOM 618 O O . HIS A 1 83 ? -14.151 2.743 0.542 1.00 67.00 83 HIS A O 1
ATOM 624 N N . ASN A 1 84 ? -13.966 4.477 -0.872 1.00 72.75 84 ASN A N 1
ATOM 625 C CA . ASN A 1 84 ? -14.198 5.490 0.163 1.00 72.75 84 ASN A CA 1
ATOM 626 C C . ASN A 1 84 ? -15.593 5.358 0.778 1.00 72.75 84 ASN A C 1
ATOM 628 O O . ASN A 1 84 ? -15.715 5.330 1.999 1.00 72.75 84 ASN A O 1
ATOM 632 N N . PHE A 1 85 ? -16.629 5.179 -0.044 1.00 77.88 85 PHE A N 1
ATOM 633 C CA . PHE A 1 85 ? -17.990 4.989 0.452 1.00 77.88 85 PHE A CA 1
ATOM 634 C C . PHE A 1 85 ? -18.121 3.735 1.330 1.00 77.88 85 PHE A C 1
ATOM 636 O O . PHE A 1 85 ? -18.765 3.753 2.386 1.00 77.88 85 PHE A O 1
ATOM 643 N N . MET A 1 86 ? -17.479 2.637 0.923 1.00 79.62 86 MET A N 1
ATOM 644 C CA . MET A 1 86 ? -17.449 1.402 1.700 1.00 79.62 86 MET A CA 1
ATOM 645 C C . MET A 1 86 ? -16.712 1.597 3.030 1.00 79.62 86 MET A C 1
ATOM 647 O O . MET A 1 86 ? -17.209 1.160 4.072 1.00 79.62 86 MET A O 1
ATOM 651 N N . MET A 1 87 ? -15.566 2.279 3.013 1.00 78.88 87 MET A N 1
ATOM 652 C CA . MET A 1 87 ? -14.771 2.577 4.202 1.00 78.88 87 MET A CA 1
ATOM 653 C C . MET A 1 87 ? -15.542 3.465 5.192 1.00 78.88 87 MET A C 1
ATOM 655 O O . MET A 1 87 ? -15.628 3.117 6.372 1.00 78.88 87 MET A O 1
ATOM 659 N N . ASP A 1 88 ? -16.201 4.524 4.718 1.00 78.69 88 ASP A N 1
ATOM 660 C CA . ASP A 1 88 ? -17.030 5.417 5.541 1.00 78.69 88 ASP A CA 1
ATOM 661 C C . ASP A 1 88 ? -18.224 4.682 6.163 1.00 78.69 88 ASP A C 1
ATOM 663 O O . ASP A 1 88 ? -18.513 4.808 7.360 1.00 78.69 88 ASP A O 1
ATOM 667 N N . THR A 1 89 ? -18.895 3.840 5.373 1.00 81.81 89 THR A N 1
ATOM 668 C CA . THR A 1 89 ? -20.026 3.038 5.852 1.00 81.81 89 THR A CA 1
ATOM 669 C C . THR A 1 89 ? -19.588 2.056 6.941 1.00 81.81 89 THR A C 1
ATOM 671 O O . THR A 1 89 ? -20.278 1.896 7.956 1.00 81.81 89 THR A O 1
ATOM 674 N N . GLN A 1 90 ? -18.440 1.393 6.767 1.00 82.06 90 GLN A N 1
ATOM 675 C CA . GLN A 1 90 ? -17.903 0.485 7.780 1.00 82.06 90 GLN A CA 1
ATOM 676 C C . GLN A 1 90 ? -17.466 1.224 9.045 1.00 82.06 90 GLN A C 1
ATOM 678 O O . GLN A 1 90 ? -17.751 0.755 10.149 1.00 82.06 90 GLN A O 1
ATOM 683 N N . LEU A 1 91 ? -16.827 2.385 8.911 1.00 78.06 91 LEU A N 1
ATOM 684 C CA . LEU A 1 91 ? -16.395 3.184 10.051 1.00 78.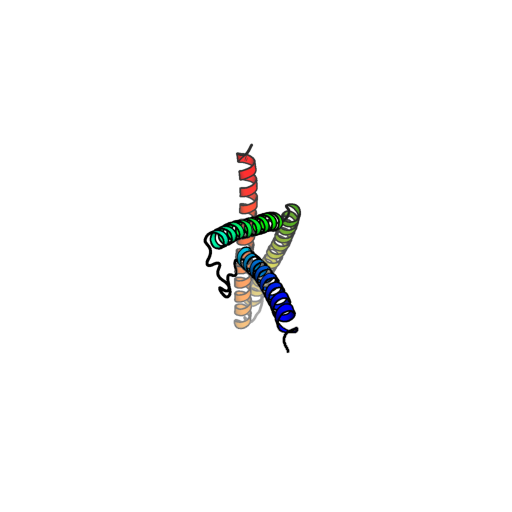06 91 LEU A CA 1
ATOM 685 C C . LEU A 1 91 ? -17.567 3.693 10.878 1.00 78.06 91 LEU A C 1
ATOM 687 O O . LEU A 1 91 ? -17.567 3.517 12.098 1.00 78.06 91 LEU A O 1
ATOM 691 N N . CYS A 1 92 ? -18.617 4.209 10.236 1.00 81.75 92 CYS A N 1
ATOM 692 C CA . CYS A 1 92 ? -19.829 4.633 10.933 1.00 81.75 92 CYS A CA 1
ATOM 693 C C . CYS A 1 92 ? -20.449 3.476 11.741 1.00 81.75 92 CYS A C 1
ATOM 695 O O . CYS A 1 92 ? -20.825 3.646 12.906 1.00 81.75 92 CYS A O 1
ATOM 697 N N . LYS A 1 93 ? -20.490 2.267 11.161 1.00 87.62 93 LYS A N 1
ATOM 698 C CA . LYS A 1 93 ? -20.939 1.052 11.863 1.00 87.62 93 LYS A CA 1
ATOM 699 C C . LYS A 1 93 ? -20.020 0.697 13.039 1.00 87.62 93 LYS A C 1
ATOM 701 O O . LYS A 1 93 ? -20.519 0.411 14.129 1.00 87.62 93 LYS A O 1
ATOM 706 N N . ARG A 1 94 ? -18.692 0.755 12.866 1.00 84.62 94 ARG A N 1
ATOM 707 C CA . ARG A 1 94 ? -17.720 0.475 13.941 1.00 84.62 94 ARG A CA 1
ATOM 708 C C . ARG A 1 94 ? -17.837 1.462 15.102 1.00 84.62 94 ARG A C 1
ATOM 710 O O . ARG A 1 94 ? -17.801 1.022 16.251 1.00 84.62 94 ARG A O 1
ATOM 717 N N . VAL A 1 95 ? -18.032 2.757 14.839 1.00 86.06 95 VAL A N 1
ATOM 718 C CA . VAL A 1 95 ? -18.249 3.775 15.888 1.00 86.06 95 VAL A CA 1
ATOM 719 C C . VAL A 1 95 ? -19.498 3.449 16.704 1.00 86.06 95 VAL A C 1
ATOM 721 O O . VAL A 1 95 ? -19.437 3.411 17.931 1.00 86.06 95 VAL A O 1
ATOM 724 N N . LYS A 1 96 ? -20.623 3.160 16.038 1.00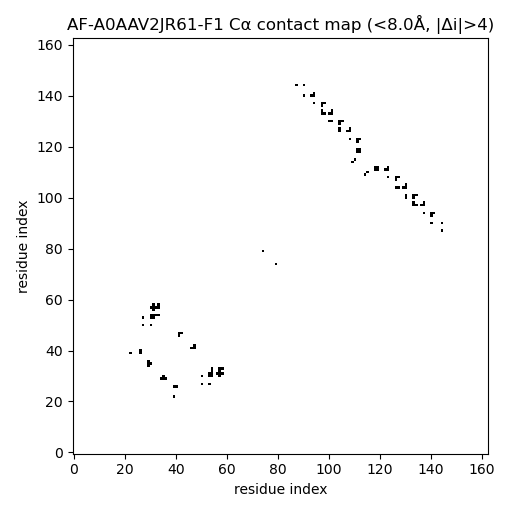 88.50 96 LYS A N 1
ATOM 725 C CA . LYS A 1 96 ? -21.886 2.825 16.717 1.00 88.50 96 LYS A CA 1
ATOM 726 C C . LYS A 1 96 ? -21.753 1.565 17.579 1.00 88.50 96 LYS A C 1
ATOM 728 O O . LYS A 1 96 ? -22.153 1.575 18.741 1.00 88.50 96 LYS A O 1
ATOM 733 N N . ASN A 1 97 ? -21.121 0.515 17.054 1.00 91.75 97 ASN A N 1
ATOM 734 C CA . ASN A 1 97 ? -20.915 -0.740 17.784 1.00 91.75 97 ASN A CA 1
ATOM 735 C C . ASN A 1 97 ? -19.969 -0.579 18.983 1.00 91.75 97 ASN A C 1
ATOM 737 O O . ASN A 1 97 ? -20.248 -1.080 20.072 1.00 91.75 97 ASN A O 1
ATOM 741 N N . THR A 1 98 ? -18.854 0.136 18.811 1.00 89.19 98 THR A N 1
ATOM 742 C CA . THR A 1 98 ? -17.906 0.384 19.910 1.00 89.19 98 THR A CA 1
ATOM 743 C C . THR A 1 98 ? -18.522 1.267 20.992 1.00 89.19 98 THR A C 1
ATOM 745 O O . THR A 1 98 ? -18.386 0.947 22.170 1.00 89.19 98 THR A O 1
ATOM 748 N N . ALA A 1 99 ? -19.281 2.304 20.627 1.00 91.44 99 ALA A N 1
ATOM 749 C CA . ALA A 1 99 ? -20.026 3.124 21.583 1.00 91.44 99 ALA A CA 1
ATOM 750 C C . ALA A 1 99 ? -21.059 2.302 22.377 1.00 91.44 99 ALA A C 1
ATOM 752 O O . ALA A 1 99 ? -21.133 2.425 23.601 1.00 91.44 99 ALA A O 1
ATOM 753 N N . ALA A 1 100 ? -21.797 1.405 21.713 1.00 92.38 100 ALA A N 1
ATOM 754 C CA . ALA A 1 100 ? -22.730 0.498 22.383 1.00 92.38 100 ALA A CA 1
ATOM 755 C C . ALA A 1 100 ? -22.018 -0.429 23.386 1.00 92.38 100 ALA A C 1
ATOM 757 O O . ALA A 1 100 ? -22.505 -0.626 24.500 1.00 92.38 100 ALA A O 1
ATOM 758 N N . ASN A 1 101 ? -20.832 -0.941 23.040 1.00 91.06 101 ASN A N 1
ATOM 759 C CA . ASN A 1 101 ? -20.024 -1.754 23.952 1.00 91.06 101 ASN A CA 1
ATOM 760 C C . ASN A 1 101 ? -19.532 -0.957 25.168 1.00 91.06 101 ASN A C 1
ATOM 762 O O . ASN A 1 101 ? -19.566 -1.476 26.282 1.00 91.06 101 ASN A O 1
ATOM 766 N N . VAL A 1 102 ? -19.129 0.306 24.990 1.00 91.94 102 VAL A N 1
ATOM 767 C CA . VAL A 1 102 ? -18.747 1.187 26.109 1.00 91.94 102 VAL A CA 1
ATOM 768 C C . VAL A 1 102 ? -19.918 1.351 27.085 1.00 91.94 102 VAL A C 1
ATOM 770 O O . VAL A 1 102 ? -19.742 1.158 28.290 1.00 91.94 102 VAL A O 1
ATOM 773 N N . LEU A 1 103 ? -21.122 1.640 26.579 1.00 93.19 103 LEU A N 1
ATOM 774 C CA . LEU A 1 103 ? -22.330 1.774 27.404 1.00 93.19 103 LEU A CA 1
ATOM 775 C C . LEU A 1 103 ? -22.688 0.463 28.118 1.00 93.19 103 LEU A C 1
ATOM 777 O O . LEU A 1 103 ? -22.950 0.466 29.322 1.00 93.19 103 LEU A O 1
ATOM 781 N N . ARG A 1 104 ? -22.636 -0.667 27.402 1.00 91.56 104 ARG A N 1
ATOM 782 C CA . ARG A 1 104 ? -22.898 -2.004 27.952 1.00 91.56 104 ARG A CA 1
ATOM 783 C C . ARG A 1 104 ? -21.954 -2.339 29.105 1.00 91.56 104 ARG A C 1
ATOM 785 O O . ARG A 1 104 ? -22.416 -2.755 30.165 1.00 91.56 104 ARG A O 1
ATOM 792 N N . GLU A 1 105 ? -20.648 -2.164 28.918 1.00 89.25 105 GLU A N 1
ATOM 793 C CA . GLU A 1 105 ? -19.661 -2.482 29.956 1.00 89.25 105 GLU A CA 1
ATOM 794 C C . GLU A 1 105 ? -19.763 -1.506 31.140 1.00 89.25 105 GLU A C 1
ATOM 796 O O . GLU A 1 105 ? -19.665 -1.939 32.285 1.00 89.25 105 GLU A O 1
ATOM 801 N N . THR A 1 106 ? -20.075 -0.225 30.899 1.00 92.19 106 THR A N 1
ATOM 802 C CA . THR A 1 106 ? -20.343 0.759 31.970 1.00 92.19 106 THR A CA 1
ATOM 803 C C . THR A 1 106 ? -21.522 0.324 32.837 1.00 92.19 106 THR A C 1
ATOM 805 O O . THR A 1 106 ? -21.425 0.304 34.066 1.00 92.19 106 THR A O 1
ATOM 808 N N . TRP A 1 107 ? -22.626 -0.079 32.204 1.00 92.81 107 TRP A N 1
ATOM 809 C CA . TRP A 1 107 ? -23.807 -0.562 32.912 1.00 92.81 107 TRP A CA 1
ATOM 810 C C . TRP A 1 107 ? -23.524 -1.855 33.686 1.00 92.81 107 TRP A C 1
ATOM 812 O O . TRP A 1 107 ? -23.930 -1.978 34.841 1.00 92.81 107 TRP A O 1
ATOM 822 N N . LEU A 1 108 ? -22.784 -2.805 33.103 1.00 89.75 108 LEU A N 1
ATOM 823 C CA . LEU A 1 108 ? -22.411 -4.051 33.782 1.00 89.75 108 LEU A CA 1
ATOM 824 C C . LEU A 1 108 ? -21.500 -3.803 34.993 1.00 89.75 108 LEU A C 1
ATOM 826 O O . LEU A 1 108 ? -21.686 -4.442 36.031 1.00 89.75 108 LEU A O 1
ATOM 830 N N . ILE A 1 109 ? -20.565 -2.852 34.900 1.00 90.06 109 ILE A N 1
ATOM 831 C CA . ILE A 1 109 ? -19.744 -2.419 36.040 1.00 90.06 109 ILE A CA 1
ATOM 832 C C . ILE A 1 109 ? -20.643 -1.836 37.131 1.00 90.06 109 ILE A C 1
ATOM 834 O O . ILE A 1 109 ? -20.542 -2.259 38.282 1.00 90.06 109 ILE A O 1
ATOM 838 N N . TYR A 1 110 ? -21.549 -0.918 36.785 1.00 90.50 110 TYR A N 1
ATOM 839 C CA . TYR A 1 110 ? -22.480 -0.318 37.743 1.00 90.50 110 TYR A CA 1
ATOM 840 C C . TYR A 1 110 ? -23.354 -1.380 38.422 1.00 90.50 110 TYR A C 1
ATOM 842 O O . TYR A 1 110 ? -23.442 -1.432 39.648 1.00 90.50 110 TYR A O 1
ATOM 850 N N . LYS A 1 111 ? -23.914 -2.313 37.644 1.00 89.94 111 LYS A N 1
ATOM 851 C CA . LYS A 1 111 ? -24.715 -3.425 38.161 1.00 89.94 111 LYS A CA 1
ATOM 852 C C . LYS A 1 111 ? -23.941 -4.266 39.172 1.00 89.94 111 LYS A C 1
ATOM 854 O O . LYS A 1 111 ? -24.422 -4.471 40.280 1.00 89.94 111 LYS A O 1
ATOM 859 N N . HIS A 1 112 ? -22.738 -4.720 38.826 1.00 87.94 112 HIS A N 1
ATOM 860 C CA . HIS A 1 112 ? -21.944 -5.600 39.690 1.00 87.94 112 HIS A CA 1
ATOM 861 C C . HIS A 1 112 ? -21.265 -4.898 40.876 1.00 87.94 112 HIS A C 1
ATOM 863 O O . HIS A 1 112 ? -20.763 -5.587 41.763 1.00 87.94 112 HIS A O 1
ATOM 869 N N . THR A 1 113 ? -21.258 -3.563 40.915 1.00 87.00 113 THR A N 1
ATOM 870 C CA . THR A 1 113 ? -20.672 -2.778 42.018 1.00 87.00 113 THR A CA 1
ATOM 871 C C . THR A 1 113 ? -21.711 -2.159 42.951 1.00 87.00 113 THR A C 1
ATOM 873 O O . THR A 1 113 ? -21.439 -2.044 44.141 1.00 87.00 113 THR A O 1
ATOM 876 N N . LYS A 1 114 ? -22.886 -1.759 42.443 1.00 85.12 114 LYS A N 1
ATOM 877 C CA . LYS A 1 114 ? -23.894 -0.988 43.198 1.00 85.12 114 LYS A CA 1
ATOM 878 C C . LYS A 1 114 ? -25.229 -1.710 43.402 1.00 85.12 114 LYS A C 1
ATOM 880 O O . LYS A 1 114 ? -25.921 -1.400 44.362 1.00 85.12 114 LYS A O 1
ATOM 885 N N . LEU A 1 115 ? -25.599 -2.659 42.536 1.00 85.31 115 LEU A N 1
ATOM 886 C CA . LEU A 1 115 ? -26.921 -3.315 42.553 1.00 85.31 115 LEU A CA 1
ATOM 887 C C . LEU A 1 115 ? -26.914 -4.743 43.132 1.00 85.31 115 LEU A C 1
ATOM 889 O O . LEU A 1 115 ? -27.941 -5.417 43.100 1.00 85.31 115 LEU A O 1
ATOM 893 N N . VAL A 1 116 ? -25.784 -5.237 43.652 1.00 86.69 116 VAL A N 1
ATOM 894 C CA . VAL A 1 116 ? -25.662 -6.606 44.194 1.00 86.69 116 VAL A CA 1
ATOM 895 C C . VAL A 1 116 ? -25.266 -6.566 45.672 1.00 86.69 116 VAL A C 1
ATOM 897 O O . VAL A 1 116 ? -24.346 -5.846 46.043 1.00 86.69 116 VAL A O 1
ATOM 900 N N . LYS A 1 117 ? -25.922 -7.386 46.511 1.00 82.56 117 LYS A N 1
ATOM 901 C CA . LYS A 1 117 ? -25.672 -7.484 47.969 1.00 82.56 117 LYS A CA 1
ATOM 902 C C . LYS A 1 117 ? -24.238 -7.899 48.346 1.00 82.56 117 LYS A C 1
ATOM 904 O O . LYS A 1 117 ? -23.776 -7.537 49.421 1.00 82.56 117 LYS A O 1
ATOM 909 N N . LYS A 1 118 ? -23.548 -8.677 47.503 1.00 85.44 118 LYS A N 1
ATOM 910 C CA . LYS A 1 118 ? -22.134 -9.062 47.667 1.00 85.44 118 LYS A CA 1
ATOM 911 C C . LYS A 1 118 ? -21.370 -8.775 46.375 1.00 85.44 118 LYS A C 1
ATOM 913 O O . LYS A 1 118 ? -21.765 -9.248 45.310 1.00 85.44 118 LYS A O 1
ATOM 918 N N . ILE A 1 119 ? -20.289 -8.007 46.475 1.00 85.50 119 ILE A N 1
ATOM 919 C CA . ILE A 1 119 ? -19.479 -7.589 45.325 1.00 85.50 119 ILE A CA 1
ATOM 920 C C . ILE A 1 119 ? -18.484 -8.696 44.964 1.00 85.50 119 ILE A C 1
ATOM 922 O O . ILE A 1 119 ? -17.714 -9.159 45.800 1.00 85.50 119 ILE A O 1
ATOM 926 N N . ASP A 1 120 ? -18.475 -9.088 43.691 1.00 87.69 120 ASP A N 1
ATOM 927 C CA . ASP A 1 120 ? -17.492 -10.016 43.126 1.00 87.69 120 ASP A CA 1
ATOM 928 C C . ASP A 1 120 ? -16.387 -9.222 42.407 1.00 87.69 120 ASP A C 1
ATOM 930 O O . ASP A 1 120 ? -16.527 -8.800 41.252 1.00 87.69 120 ASP A O 1
ATOM 934 N N . HIS A 1 121 ? -15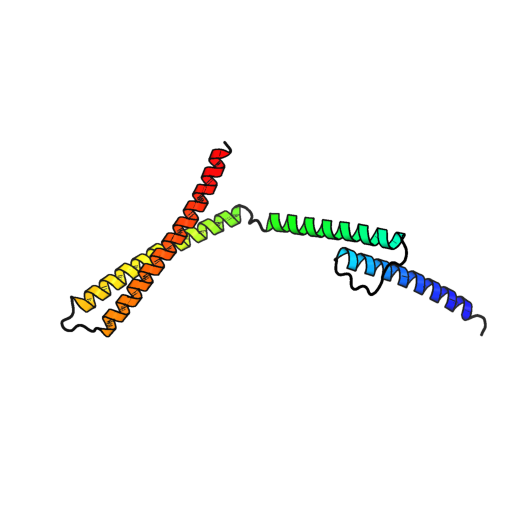.265 -9.009 43.101 1.00 88.44 121 HIS A N 1
ATOM 935 C CA . HIS A 1 121 ? -14.126 -8.242 42.587 1.00 88.44 121 HIS A CA 1
ATOM 936 C C . HIS A 1 121 ? -13.479 -8.863 41.336 1.00 88.44 121 HIS A C 1
ATOM 938 O O . HIS A 1 121 ? -12.842 -8.152 40.554 1.00 88.44 121 HIS A O 1
ATOM 944 N N . ALA A 1 122 ? -13.617 -10.172 41.097 1.00 89.00 122 ALA A N 1
ATOM 945 C CA . ALA A 1 122 ? -13.089 -10.799 39.886 1.00 89.00 122 ALA A CA 1
ATOM 946 C C . ALA A 1 122 ? -13.940 -10.432 38.660 1.00 89.00 122 ALA A C 1
ATOM 948 O O . ALA A 1 122 ? -13.396 -10.052 37.616 1.00 89.00 122 ALA A O 1
ATOM 949 N N . LYS A 1 123 ? -15.273 -10.453 38.798 1.00 85.69 123 LYS A N 1
ATOM 950 C CA . LYS A 1 123 ? -16.196 -10.031 37.728 1.00 85.69 123 LYS A CA 1
ATOM 951 C C . LYS A 1 123 ? -16.091 -8.542 37.420 1.00 85.69 123 LYS A C 1
ATOM 953 O O . LYS A 1 123 ? -16.095 -8.184 36.242 1.00 85.69 123 LYS A O 1
ATOM 958 N N . VAL A 1 124 ? -15.951 -7.684 38.432 1.00 87.75 124 VAL A N 1
ATOM 959 C CA . VAL A 1 124 ? -15.796 -6.231 38.225 1.00 87.75 124 VAL A CA 1
ATOM 960 C C . VAL A 1 124 ? -14.509 -5.922 37.456 1.00 87.75 124 VAL A C 1
ATOM 962 O O . VAL A 1 124 ? -14.566 -5.235 36.437 1.00 87.75 124 VAL A O 1
ATOM 965 N N . ARG A 1 125 ? -13.368 -6.514 37.844 1.00 90.19 125 ARG A N 1
ATOM 966 C CA . ARG A 1 125 ? -12.088 -6.338 37.128 1.00 90.19 125 ARG A CA 1
ATOM 967 C C . ARG A 1 125 ? -12.160 -6.795 35.667 1.00 90.19 125 ARG A C 1
ATOM 969 O O . ARG A 1 125 ? -11.573 -6.157 34.794 1.00 90.19 125 ARG A O 1
ATOM 976 N N . LYS A 1 126 ? -12.901 -7.873 35.377 1.00 91.62 126 LYS A N 1
ATOM 977 C CA . LYS A 1 126 ? -13.119 -8.352 34.001 1.00 91.62 126 LYS A CA 1
ATOM 978 C C . LYS A 1 126 ? -13.873 -7.324 33.149 1.00 91.62 126 LYS A C 1
ATOM 980 O O . LYS A 1 126 ? -13.435 -7.046 32.035 1.00 91.62 126 LYS A O 1
ATOM 985 N N . HIS A 1 127 ? -14.961 -6.749 33.664 1.00 88.12 127 HIS A N 1
ATOM 986 C CA . HIS A 1 127 ? -15.734 -5.730 32.939 1.00 88.12 127 HIS A CA 1
ATOM 987 C C . HIS A 1 127 ? -14.972 -4.404 32.824 1.00 88.12 127 HIS A C 1
ATOM 989 O O . HIS A 1 127 ? -15.001 -3.776 31.775 1.00 88.12 127 HIS A O 1
ATOM 995 N N . GLN A 1 128 ? -14.190 -4.014 33.836 1.00 87.06 128 GLN A N 1
ATOM 996 C CA . GLN A 1 128 ? -13.317 -2.835 33.752 1.00 87.06 128 GLN A CA 1
ATOM 997 C C . GLN A 1 128 ? -12.269 -2.952 32.635 1.00 87.06 128 GLN A C 1
ATOM 999 O O . GLN A 1 128 ? -12.069 -1.997 31.886 1.00 87.06 128 GLN A O 1
ATOM 1004 N N . ARG A 1 129 ? -11.634 -4.123 32.464 1.00 92.75 129 ARG A N 1
ATOM 1005 C CA . ARG A 1 129 ? -10.701 -4.358 31.344 1.00 92.75 129 ARG A CA 1
ATOM 1006 C C . ARG A 1 129 ? -11.399 -4.243 29.989 1.00 92.75 129 ARG A C 1
ATOM 1008 O O . ARG A 1 129 ? -10.880 -3.582 29.095 1.00 92.75 129 ARG A O 1
ATOM 1015 N N . LYS A 1 130 ? -12.585 -4.844 29.849 1.00 89.56 130 LYS A N 1
ATOM 1016 C CA . LYS A 1 130 ? -13.390 -4.758 28.620 1.00 89.56 130 LYS A CA 1
ATOM 1017 C C . LYS A 1 130 ? -13.862 -3.335 28.327 1.00 89.56 130 LYS A C 1
ATOM 1019 O O . LYS A 1 130 ? -13.804 -2.906 27.181 1.00 89.56 130 LYS A O 1
ATOM 1024 N N . PHE A 1 131 ? -14.259 -2.588 29.353 1.00 90.44 131 PHE A N 1
ATOM 1025 C CA . PHE A 1 131 ? -14.607 -1.176 29.242 1.00 90.44 131 PHE A CA 1
ATOM 1026 C C . PHE A 1 131 ? -13.423 -0.345 28.740 1.00 90.44 131 PHE A C 1
ATOM 1028 O O . PHE A 1 131 ? -13.563 0.397 27.770 1.00 90.44 131 PHE A O 1
ATOM 1035 N N . LEU A 1 132 ? -12.237 -0.517 29.335 1.00 92.44 132 LEU A N 1
ATOM 1036 C CA . LEU A 1 132 ? -11.032 0.189 28.896 1.00 92.44 132 LEU A CA 1
ATOM 1037 C C . LEU A 1 132 ? -10.663 -0.168 27.448 1.00 92.44 132 LEU A C 1
ATOM 1039 O O . LEU A 1 132 ? -10.305 0.710 26.664 1.00 92.44 132 LEU A O 1
ATOM 1043 N N . GLN A 1 133 ? -10.798 -1.441 27.070 1.00 92.56 133 GLN A N 1
ATOM 1044 C CA . GLN A 1 133 ? -10.591 -1.889 25.695 1.00 92.56 133 GLN A CA 1
ATOM 1045 C C . GLN A 1 133 ? -11.590 -1.236 24.727 1.00 92.56 133 GLN A C 1
ATOM 1047 O O . GLN A 1 133 ? -11.181 -0.746 23.677 1.00 92.56 133 GLN A O 1
ATOM 1052 N N . ALA A 1 134 ? -12.872 -1.158 25.091 1.00 87.69 134 ALA A N 1
ATOM 1053 C CA . ALA A 1 134 ? -13.901 -0.506 24.284 1.00 87.69 134 ALA A CA 1
ATOM 1054 C C . ALA A 1 134 ? -13.654 1.010 24.141 1.00 87.69 134 ALA A C 1
ATOM 1056 O O . ALA A 1 134 ? -13.814 1.556 23.050 1.00 87.69 134 ALA A O 1
ATOM 1057 N N . ILE A 1 135 ? -13.187 1.684 25.200 1.00 92.94 135 ILE A N 1
ATOM 1058 C CA . ILE A 1 135 ? -12.776 3.099 25.167 1.00 92.94 135 ILE A CA 1
ATOM 1059 C C . ILE A 1 135 ? -11.591 3.296 24.212 1.00 92.94 135 ILE A C 1
ATOM 1061 O O . ILE A 1 135 ? -11.606 4.219 23.395 1.00 92.94 135 ILE A O 1
ATOM 1065 N N . HIS A 1 136 ? -10.566 2.440 24.287 1.00 93.88 136 HIS A N 1
ATOM 1066 C CA . HIS A 1 136 ? -9.417 2.514 23.380 1.00 93.88 136 HIS A CA 1
ATOM 1067 C C . HIS A 1 136 ? -9.816 2.273 21.924 1.00 93.88 136 HIS A C 1
ATOM 1069 O O . HIS A 1 136 ? -9.400 3.032 21.049 1.00 93.88 136 HIS A O 1
ATOM 1075 N N . GLN A 1 137 ? -10.667 1.278 21.665 1.00 90.00 137 GLN A N 1
ATOM 1076 C CA . GLN A 1 137 ? -11.206 1.024 20.330 1.00 90.00 137 GLN A CA 1
ATOM 1077 C C . GLN A 1 137 ? -12.001 2.224 19.810 1.00 90.00 137 GLN A C 1
ATOM 1079 O O . GLN A 1 137 ? -11.762 2.669 18.693 1.00 90.00 137 GLN A O 1
ATOM 1084 N N . LEU A 1 138 ? -12.877 2.815 20.627 1.00 90.56 138 LEU A N 1
ATOM 1085 C CA . LEU A 1 138 ? -13.647 3.998 20.239 1.00 90.56 138 LEU A CA 1
ATOM 1086 C C . LEU A 1 138 ? -12.739 5.191 19.901 1.00 90.56 138 LEU A C 1
ATOM 1088 O O . LEU A 1 138 ? -12.974 5.887 18.914 1.00 90.56 138 LEU A O 1
ATOM 1092 N N . ARG A 1 139 ? -11.676 5.421 20.685 1.00 91.69 139 ARG A N 1
ATOM 1093 C CA . ARG A 1 139 ? -10.677 6.465 20.394 1.00 91.69 139 ARG A CA 1
ATOM 1094 C C . ARG A 1 139 ? -9.935 6.190 19.089 1.00 91.69 139 ARG A C 1
ATOM 1096 O O . ARG A 1 139 ? -9.784 7.108 18.290 1.00 91.69 139 ARG A O 1
ATOM 1103 N N . SER A 1 140 ? -9.507 4.949 18.865 1.00 90.38 140 SER A N 1
ATOM 1104 C CA . SER A 1 140 ? -8.820 4.534 17.639 1.00 90.38 140 SER A CA 1
ATOM 1105 C C . SER A 1 140 ? -9.699 4.744 16.402 1.00 90.38 140 SER A C 1
ATOM 1107 O O . SER A 1 140 ? -9.276 5.431 15.474 1.00 90.38 140 SER A O 1
ATOM 1109 N N . VAL A 1 141 ? -10.952 4.279 16.431 1.00 87.19 141 VAL A N 1
ATOM 1110 C CA . VAL A 1 141 ? -11.903 4.456 15.320 1.00 87.19 141 VAL A CA 1
ATOM 1111 C C . VAL A 1 141 ? -12.226 5.940 15.096 1.00 87.19 141 VAL A C 1
ATOM 1113 O O . VAL A 1 141 ? -12.316 6.391 13.959 1.00 87.19 141 VAL A O 1
ATOM 1116 N N . LYS A 1 142 ? -12.341 6.749 16.160 1.00 87.50 142 LYS A N 1
ATOM 1117 C CA . LYS A 1 142 ? -12.551 8.202 16.033 1.00 87.50 142 LYS A CA 1
ATOM 1118 C C . LYS A 1 142 ? -11.352 8.917 15.400 1.00 87.50 142 LYS A C 1
ATOM 1120 O O . LYS A 1 142 ? -11.546 9.858 14.636 1.00 87.50 142 LYS A O 1
ATOM 1125 N N . MET A 1 143 ? -10.126 8.497 15.717 1.00 89.25 143 MET A N 1
ATOM 1126 C CA . MET A 1 143 ? -8.914 9.022 15.076 1.00 89.25 143 MET A CA 1
ATOM 1127 C C . MET A 1 143 ? -8.854 8.637 13.594 1.00 89.25 143 MET A C 1
ATOM 1129 O O . MET A 1 143 ? -8.498 9.473 12.771 1.00 89.25 143 MET A O 1
ATOM 1133 N N . GLU A 1 144 ? -9.241 7.407 13.249 1.00 86.50 144 GLU A N 1
ATOM 1134 C CA . GLU A 1 144 ? -9.355 6.937 11.861 1.00 86.50 144 GLU A CA 1
ATOM 1135 C C . GLU A 1 144 ? -10.376 7.778 11.073 1.00 86.50 144 GLU A C 1
ATOM 1137 O O . GLU A 1 144 ? -10.051 8.303 10.012 1.00 86.50 144 GLU A O 1
ATOM 1142 N N . GLN A 1 145 ? -11.556 8.031 11.652 1.00 83.88 145 GLN A N 1
ATOM 1143 C CA . GLN A 1 145 ? -12.579 8.893 11.048 1.00 83.88 145 GLN A CA 1
ATOM 1144 C C . GLN A 1 145 ? -12.082 10.326 10.809 1.00 83.88 145 GLN A C 1
ATOM 1146 O O . GLN A 1 145 ? -12.383 10.919 9.775 1.00 83.88 145 GLN A O 1
ATOM 1151 N N . ARG A 1 146 ? -11.328 10.897 11.760 1.00 86.12 146 ARG A N 1
ATOM 1152 C CA . ARG A 1 146 ? -10.745 12.240 11.606 1.00 86.12 146 ARG A CA 1
ATOM 1153 C C . ARG A 1 146 ? -9.767 12.291 10.441 1.00 86.12 146 ARG A C 1
ATOM 1155 O O . ARG A 1 146 ? -9.901 13.174 9.608 1.00 86.12 146 ARG A O 1
ATOM 1162 N N . LYS A 1 147 ? -8.866 11.309 10.333 1.00 86.44 147 LYS A N 1
ATOM 1163 C CA . LYS A 1 147 ? -7.911 11.233 9.217 1.00 86.44 147 LYS A CA 1
ATOM 1164 C C . LYS A 1 147 ? -8.613 11.219 7.859 1.00 86.44 147 LYS A C 1
ATOM 1166 O O . LYS A 1 147 ? -8.194 11.948 6.968 1.00 86.44 147 LYS A O 1
ATOM 1171 N N . LEU A 1 148 ? -9.683 10.437 7.710 1.00 82.06 148 LEU A N 1
ATOM 1172 C CA . LEU A 1 148 ? -10.453 10.413 6.462 1.00 82.06 148 LEU A CA 1
ATOM 1173 C C . LEU A 1 148 ? -11.131 11.748 6.163 1.00 82.06 148 LEU A C 1
ATOM 1175 O O . LEU A 1 148 ? -11.125 12.202 5.021 1.00 82.06 148 LEU A O 1
ATOM 1179 N N . ASN A 1 149 ? -11.683 12.398 7.186 1.00 83.25 149 ASN A N 1
ATOM 1180 C CA . ASN A 1 149 ? -12.303 13.708 7.033 1.00 83.25 149 ASN A CA 1
ATOM 1181 C C . ASN A 1 149 ? -11.275 14.784 6.645 1.00 83.25 149 ASN A C 1
ATOM 1183 O O . ASN A 1 149 ? -11.542 15.600 5.771 1.00 83.25 149 ASN A O 1
ATOM 1187 N N . ASP A 1 150 ? -10.081 14.755 7.240 1.00 87.00 150 ASP A N 1
ATOM 1188 C CA . ASP A 1 150 ? -8.987 15.674 6.911 1.00 87.00 150 ASP A CA 1
ATOM 1189 C C . ASP A 1 150 ? -8.477 15.445 5.477 1.00 87.00 150 ASP A C 1
ATOM 1191 O O . ASP A 1 150 ? -8.200 16.404 4.754 1.00 87.00 150 ASP A O 1
ATOM 1195 N N . GLN A 1 151 ? -8.428 14.186 5.021 1.00 84.19 151 GLN A N 1
ATOM 1196 C CA . GLN A 1 151 ? -8.140 13.833 3.625 1.00 84.19 151 GLN A CA 1
ATOM 1197 C C . GLN A 1 151 ? -9.223 14.335 2.657 1.00 84.19 151 GLN A C 1
ATOM 1199 O O . GLN A 1 151 ? -8.909 14.816 1.571 1.00 84.19 151 GLN A O 1
ATOM 1204 N N . ALA A 1 152 ? -10.500 14.252 3.033 1.00 82.44 152 ALA A N 1
ATOM 1205 C CA . ALA A 1 152 ? -11.591 14.795 2.227 1.00 82.44 152 ALA A CA 1
ATOM 1206 C C . ALA A 1 152 ? -11.530 16.331 2.154 1.00 82.44 152 ALA A C 1
ATOM 1208 O O . ALA A 1 152 ? -11.651 16.901 1.070 1.00 82.44 152 ALA A O 1
ATOM 1209 N N . ASN A 1 153 ? -11.275 16.997 3.283 1.00 84.88 153 ASN A N 1
ATOM 1210 C CA . ASN A 1 153 ? -11.156 18.454 3.356 1.00 84.88 153 ASN A CA 1
ATOM 1211 C C . ASN A 1 153 ? -9.968 18.976 2.543 1.00 84.88 153 ASN A C 1
ATOM 1213 O O . ASN A 1 153 ? -10.130 19.918 1.777 1.00 84.88 153 ASN A O 1
ATOM 1217 N N . THR A 1 154 ? -8.805 18.323 2.624 1.00 87.25 154 THR A N 1
ATOM 1218 C CA . THR A 1 154 ? -7.632 18.699 1.812 1.00 87.25 154 THR A CA 1
ATOM 1219 C C . THR A 1 1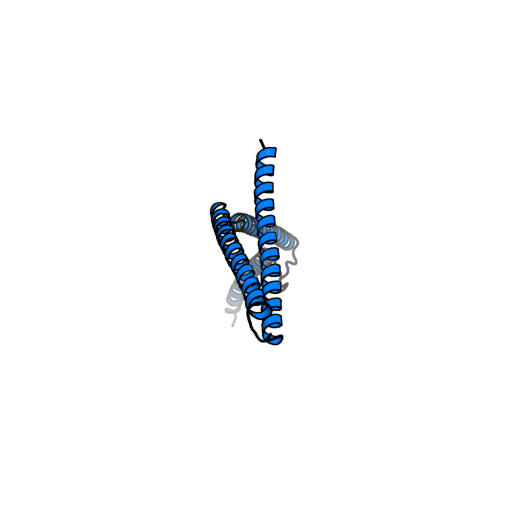54 ? -7.904 18.595 0.312 1.00 87.25 154 THR A C 1
ATOM 1221 O O . THR A 1 154 ? -7.502 19.481 -0.439 1.00 87.25 154 THR A O 1
ATOM 1224 N N . LEU A 1 155 ? -8.639 17.574 -0.146 1.00 82.38 155 LEU A N 1
ATOM 1225 C CA . LEU A 1 155 ? -9.059 17.478 -1.551 1.00 82.38 155 LEU A CA 1
ATOM 1226 C C . LEU A 1 155 ? -10.002 18.620 -1.959 1.00 82.38 155 LEU A C 1
ATOM 1228 O O . LEU A 1 155 ? -9.886 19.150 -3.064 1.00 82.38 155 LEU A O 1
ATOM 1232 N N . VAL A 1 156 ? -10.923 19.008 -1.074 1.00 84.12 156 VAL A N 1
ATOM 1233 C CA . VAL A 1 156 ? -11.841 20.135 -1.296 1.00 84.12 156 VAL A CA 1
ATOM 1234 C C . VAL A 1 156 ? -11.084 21.462 -1.341 1.00 84.12 156 VAL A C 1
ATOM 1236 O O . VAL A 1 156 ? -11.355 22.288 -2.210 1.00 84.12 156 VAL A O 1
ATOM 1239 N N . ASP A 1 157 ? -10.126 21.675 -0.445 1.00 87.38 157 ASP A N 1
ATOM 1240 C CA . ASP A 1 157 ? -9.357 22.918 -0.388 1.00 87.38 157 ASP A CA 1
ATOM 1241 C C . ASP A 1 157 ? -8.431 23.070 -1.601 1.00 87.38 157 ASP A C 1
ATOM 1243 O O . ASP A 1 157 ? -8.370 24.151 -2.185 1.00 87.38 157 ASP A O 1
ATOM 1247 N N . LEU A 1 158 ? -7.824 21.982 -2.089 1.00 84.88 158 LEU A N 1
ATOM 1248 C CA . LEU A 1 158 ? -7.104 21.980 -3.370 1.00 84.88 158 LEU A CA 1
ATOM 1249 C C . LEU A 1 158 ? -8.007 22.368 -4.553 1.00 84.88 158 LEU A C 1
ATOM 1251 O O . LEU A 1 158 ? -7.569 23.069 -5.464 1.00 84.88 158 LEU A O 1
ATOM 1255 N N . ALA A 1 159 ? -9.272 21.939 -4.552 1.00 81.44 159 ALA A N 1
ATOM 1256 C CA . ALA A 1 159 ? -10.227 22.319 -5.593 1.00 81.44 159 ALA A CA 1
ATOM 1257 C C . ALA A 1 159 ? -10.639 23.800 -5.512 1.00 81.44 159 ALA A C 1
ATOM 1259 O O . ALA A 1 159 ? -10.919 24.404 -6.544 1.00 81.44 159 ALA A O 1
ATOM 1260 N N . LYS A 1 160 ? -10.662 24.391 -4.309 1.00 85.19 160 LYS A N 1
ATOM 1261 C CA . LYS A 1 160 ? -10.950 25.822 -4.113 1.00 85.19 160 LYS A CA 1
ATOM 1262 C C . LYS A 1 160 ? -9.791 26.723 -4.536 1.00 85.19 160 LYS A C 1
ATOM 1264 O O . LYS A 1 160 ? -10.052 27.803 -5.037 1.00 85.19 160 LYS A O 1
ATOM 1269 N N . VAL A 1 161 ? -8.542 26.300 -4.322 1.00 84.44 161 VAL A N 1
ATOM 1270 C CA . VAL A 1 161 ? -7.341 27.087 -4.672 1.00 84.44 161 VAL A CA 1
ATOM 1271 C C . VAL A 1 161 ? -7.113 27.158 -6.187 1.00 84.44 161 VAL A C 1
ATOM 1273 O O . VAL A 1 161 ? -6.573 28.139 -6.681 1.00 84.44 161 VAL A O 1
ATOM 1276 N N . ASN A 1 162 ? -7.541 26.136 -6.932 1.00 69.94 162 ASN A N 1
ATOM 1277 C CA . ASN A 1 162 ? -7.405 26.070 -8.392 1.00 69.94 162 ASN A CA 1
ATOM 1278 C C . ASN A 1 162 ? -8.546 26.773 -9.160 1.00 69.94 162 ASN A C 1
ATOM 1280 O O . ASN A 1 162 ? -8.711 26.526 -10.357 1.00 69.94 162 ASN A O 1
ATOM 1284 N N . ARG A 1 163 ? -9.364 27.583 -8.482 1.00 54.97 163 ARG A N 1
ATOM 1285 C CA . ARG A 1 163 ? -10.519 28.290 -9.045 1.00 54.97 163 ARG A CA 1
ATOM 1286 C C . ARG A 1 163 ? -10.342 29.790 -8.883 1.00 54.97 163 ARG A C 1
ATOM 1288 O O . ARG A 1 163 ? -10.735 30.500 -9.831 1.00 54.97 163 ARG A O 1
#

InterPro domains:
  IPR004178 Calmodulin-binding domain [PF02888] (88-161)
  IPR004178 Calmodulin-binding domain [SM01053] (88-163)
  IPR013099 Potassium channel domain [PF07885] (10-73)
  IPR015449 Potassium channel, calcium-activated, SK [PTHR10153] (10-162)
  IPR036122 SK, calmodulin-binding domain superfamily [SSF81327] (71-161)

Organism: Knipowitschia caucasica (NCBI:txid637954)

Solvent-accessible surface area (backbone atoms only — not comparable to full-atom values): 8899 Å² total; per-residue (Å²): 134,80,78,61,58,64,55,48,53,56,51,50,52,53,49,51,54,51,50,53,52,52,47,49,53,49,52,52,50,37,34,32,70,69,67,62,88,72,88,72,74,65,88,46,73,66,49,45,51,52,49,53,54,41,32,53,50,26,52,50,52,51,51,50,51,52,52,52,48,48,64,60,64,54,54,52,73,67,58,49,50,53,50,50,52,51,50,52,55,51,49,56,51,50,50,54,54,30,50,50,46,31,54,52,28,51,50,51,37,48,42,49,67,73,73,44,100,70,70,50,70,69,61,39,55,52,32,50,53,52,25,53,50,26,50,51,49,37,52,51,51,52,52,53,53,46,54,54,50,52,54,52,49,51,56,51,50,56,58,60,73,77,107